Protein AF-A0A444R1B9-F1 (afdb_monomer_lite)

Structure (mmCIF, N/CA/C/O backbone):
data_AF-A0A444R1B9-F1
#
_entry.id   AF-A0A444R1B9-F1
#
loop_
_atom_site.group_PDB
_atom_site.id
_atom_site.type_symbol
_atom_site.label_atom_id
_atom_site.label_alt_id
_atom_site.label_comp_id
_atom_site.label_asym_id
_atom_site.label_entity_id
_atom_site.label_seq_id
_atom_site.pdbx_PDB_ins_code
_atom_site.Cartn_x
_atom_site.Cartn_y
_atom_site.Cartn_z
_atom_site.occupancy
_atom_site.B_iso_or_equiv
_atom_site.auth_seq_id
_atom_site.auth_comp_id
_atom_site.auth_asym_id
_atom_site.auth_atom_id
_atom_site.pdbx_PDB_model_num
ATOM 1 N N . THR A 1 1 ? 0.371 -9.281 -3.055 1.00 64.50 1 THR A N 1
ATOM 2 C CA . THR A 1 1 ? 1.557 -9.220 -3.939 1.00 64.50 1 THR A CA 1
ATOM 3 C C . THR A 1 1 ? 1.718 -7.800 -4.450 1.00 64.50 1 THR A C 1
ATOM 5 O O . THR A 1 1 ? 0.716 -7.163 -4.746 1.00 64.50 1 THR A O 1
ATOM 8 N N . THR A 1 2 ? 2.942 -7.266 -4.492 1.00 66.19 2 THR A N 1
ATOM 9 C CA . THR A 1 2 ? 3.213 -5.927 -5.050 1.00 66.19 2 THR A CA 1
ATOM 10 C C . THR A 1 2 ? 3.704 -6.100 -6.482 1.00 66.19 2 THR A C 1
ATOM 12 O O . THR A 1 2 ? 4.723 -6.752 -6.688 1.00 66.19 2 THR A O 1
ATOM 15 N N . ILE A 1 3 ? 2.979 -5.554 -7.459 1.00 75.62 3 ILE A N 1
ATOM 16 C CA . ILE A 1 3 ? 3.399 -5.546 -8.866 1.00 75.62 3 ILE A CA 1
ATOM 17 C C . ILE A 1 3 ? 4.279 -4.314 -9.083 1.00 75.62 3 ILE A C 1
ATOM 19 O O . ILE A 1 3 ? 3.886 -3.206 -8.718 1.00 75.62 3 ILE A O 1
ATOM 23 N N . LEU A 1 4 ? 5.472 -4.517 -9.644 1.00 74.62 4 LEU A N 1
ATOM 24 C CA . LEU A 1 4 ? 6.408 -3.448 -9.976 1.00 74.62 4 LEU A CA 1
ATOM 25 C C . LEU A 1 4 ? 6.393 -3.243 -11.489 1.00 74.62 4 LEU A C 1
ATOM 27 O O . LEU A 1 4 ? 6.797 -4.125 -12.241 1.00 74.62 4 LEU A O 1
ATOM 31 N N . GLU A 1 5 ? 5.904 -2.086 -11.923 1.00 81.19 5 GLU A N 1
ATOM 32 C CA . GLU A 1 5 ? 5.861 -1.716 -13.333 1.00 81.19 5 GLU A CA 1
ATOM 33 C C . GLU A 1 5 ? 6.862 -0.593 -13.602 1.00 81.19 5 GLU A C 1
ATOM 35 O O . GLU A 1 5 ? 6.741 0.498 -13.047 1.00 81.19 5 GLU A O 1
ATOM 40 N N . ILE A 1 6 ? 7.840 -0.858 -14.469 1.00 81.06 6 ILE A N 1
ATOM 41 C CA . ILE A 1 6 ? 8.817 0.137 -14.914 1.00 81.06 6 ILE A CA 1
ATOM 42 C C . ILE A 1 6 ? 8.359 0.642 -16.277 1.00 81.06 6 ILE A C 1
ATOM 44 O O . ILE A 1 6 ? 8.269 -0.130 -17.231 1.00 81.06 6 ILE A O 1
ATOM 48 N N . ARG A 1 7 ? 8.067 1.940 -16.369 1.00 76.12 7 ARG A N 1
ATOM 49 C CA . ARG A 1 7 ? 7.713 2.598 -17.631 1.00 76.12 7 ARG A CA 1
ATOM 50 C C . ARG A 1 7 ? 8.760 3.647 -17.992 1.00 76.12 7 ARG A C 1
ATOM 52 O O . ARG A 1 7 ? 9.149 4.406 -17.101 1.00 76.12 7 ARG A O 1
ATOM 59 N N . PRO A 1 8 ? 9.145 3.764 -19.276 1.00 75.31 8 PRO A N 1
ATOM 60 C CA . PRO A 1 8 ? 9.931 4.897 -19.738 1.00 75.31 8 PRO A CA 1
ATOM 61 C C . PRO A 1 8 ? 9.191 6.203 -19.451 1.00 75.31 8 PRO A C 1
ATOM 63 O O . PRO A 1 8 ? 8.064 6.397 -19.911 1.00 75.31 8 PRO A O 1
ATOM 66 N N . ARG A 1 9 ? 9.804 7.112 -18.687 1.00 72.75 9 ARG A N 1
ATOM 67 C CA . ARG A 1 9 ? 9.195 8.425 -18.385 1.00 72.75 9 ARG A CA 1
ATOM 68 C C . ARG A 1 9 ? 9.536 9.500 -19.409 1.00 72.75 9 ARG A C 1
ATOM 70 O O . ARG A 1 9 ? 8.960 10.585 -19.397 1.00 72.75 9 ARG A O 1
ATOM 77 N N . LYS A 1 10 ? 10.495 9.209 -20.280 1.00 73.12 10 LYS A N 1
ATOM 78 C CA . LYS A 1 10 ? 10.948 10.069 -21.370 1.00 73.12 10 LYS A CA 1
ATOM 79 C C . LYS A 1 10 ? 10.981 9.246 -22.648 1.00 73.12 10 LYS A C 1
ATOM 81 O O . LYS A 1 10 ? 11.097 8.021 -22.598 1.00 73.12 10 LYS A O 1
ATOM 86 N N . ARG A 1 11 ? 10.916 9.926 -23.796 1.00 73.38 11 ARG A N 1
ATOM 87 C CA . ARG A 1 11 ? 11.233 9.286 -25.078 1.00 73.38 11 ARG A CA 1
ATOM 88 C C . ARG A 1 11 ? 12.594 8.602 -24.951 1.00 73.38 11 ARG A C 1
ATOM 90 O O . ARG A 1 11 ? 13.502 9.163 -24.336 1.00 73.38 11 ARG A O 1
ATOM 97 N N . LEU A 1 12 ? 12.703 7.388 -25.484 1.00 71.25 12 LEU A N 1
ATOM 98 C CA . LEU A 1 12 ? 13.980 6.687 -25.547 1.00 71.25 12 LEU A CA 1
ATOM 99 C C . LEU A 1 12 ? 14.991 7.605 -26.233 1.00 71.25 12 LEU A C 1
ATOM 101 O O . LEU A 1 12 ? 14.686 8.180 -27.280 1.00 71.25 12 LEU A O 1
ATOM 105 N N . LYS A 1 13 ? 16.147 7.812 -25.598 1.00 64.31 13 LYS A N 1
ATOM 106 C CA . LYS A 1 13 ? 17.193 8.670 -26.154 1.00 64.31 13 LYS A CA 1
ATOM 107 C C . LYS A 1 13 ? 17.638 8.074 -27.495 1.00 64.31 13 LYS A C 1
ATOM 109 O O . LYS A 1 13 ? 18.247 7.006 -27.533 1.00 64.31 13 LYS A O 1
ATOM 114 N N . TYR A 1 14 ? 17.283 8.746 -28.587 1.00 61.34 14 TYR A N 1
ATOM 115 C CA . TYR A 1 14 ? 17.862 8.520 -29.909 1.00 61.34 14 TYR A CA 1
ATOM 116 C C . TYR A 1 14 ? 19.301 9.050 -29.895 1.00 61.34 14 TYR A C 1
ATOM 118 O O . TYR A 1 14 ? 19.547 10.095 -29.290 1.00 61.34 14 TYR A O 1
ATOM 126 N N . ALA A 1 15 ? 20.243 8.385 -30.568 1.00 52.28 15 ALA A N 1
ATOM 127 C CA . ALA A 1 15 ? 21.493 9.033 -30.968 1.00 52.28 15 ALA A CA 1
ATOM 128 C C . ALA A 1 15 ? 21.433 9.276 -32.480 1.00 52.28 15 ALA A C 1
ATOM 130 O O . ALA A 1 15 ? 21.922 8.517 -33.305 1.00 52.28 15 ALA A O 1
ATOM 131 N N . GLY A 1 16 ? 20.736 10.339 -32.857 1.00 47.94 16 GLY A N 1
ATOM 132 C CA . GLY A 1 16 ? 20.621 10.731 -34.252 1.00 47.94 16 GLY A CA 1
ATOM 133 C C . GLY A 1 16 ? 19.545 11.781 -34.416 1.00 47.94 16 GLY A C 1
ATOM 134 O O . GLY A 1 16 ? 18.367 11.494 -34.228 1.00 47.94 16 GLY A O 1
ATOM 135 N N . ASP A 1 17 ? 19.980 12.995 -34.725 1.00 50.47 17 ASP A N 1
ATOM 136 C CA . ASP A 1 17 ? 19.137 14.088 -35.186 1.00 50.47 17 ASP A CA 1
ATOM 137 C C . ASP A 1 17 ? 18.502 13.666 -36.521 1.00 50.47 17 ASP A C 1
ATOM 139 O O . ASP A 1 17 ? 19.180 13.572 -37.543 1.00 50.47 17 ASP A O 1
ATOM 143 N N . GLY A 1 18 ? 17.237 13.256 -36.500 1.00 46.03 18 GLY A N 1
ATOM 144 C CA . GLY A 1 18 ? 16.583 12.739 -37.693 1.00 46.03 18 GLY A CA 1
ATOM 145 C C . GLY A 1 18 ? 15.177 12.240 -37.411 1.00 46.03 18 GLY A C 1
ATOM 146 O O . GLY A 1 18 ? 14.974 11.309 -36.637 1.00 46.03 18 GLY A O 1
ATOM 147 N N . ASP A 1 19 ? 14.220 12.862 -38.085 1.00 50.56 19 ASP A N 1
ATOM 148 C CA . ASP A 1 19 ? 12.765 12.698 -38.020 1.00 50.56 19 ASP A CA 1
ATOM 149 C C . ASP A 1 19 ? 12.258 11.328 -38.531 1.00 50.56 19 ASP A C 1
ATOM 151 O O . ASP A 1 19 ? 11.226 11.224 -39.187 1.00 50.56 19 ASP A O 1
ATOM 155 N N . ASN A 1 20 ? 13.010 10.249 -38.288 1.00 46.31 20 ASN A N 1
ATOM 156 C CA . ASN A 1 20 ? 12.736 8.929 -38.837 1.00 46.31 20 ASN A CA 1
ATOM 157 C C . ASN A 1 20 ? 12.634 7.891 -37.714 1.00 46.31 20 ASN A C 1
ATOM 159 O O . ASN A 1 20 ? 13.597 7.582 -37.010 1.00 46.31 20 ASN A O 1
ATOM 163 N N . SER A 1 21 ? 11.448 7.309 -37.573 1.00 48.19 21 SER A N 1
ATOM 164 C CA . SER A 1 21 ? 11.033 6.325 -36.562 1.00 48.19 21 SER A CA 1
ATOM 165 C C . SER A 1 21 ? 11.780 4.974 -36.604 1.00 48.19 21 SER A C 1
ATOM 167 O O . SER A 1 21 ? 11.357 4.018 -35.956 1.00 48.19 21 SER A O 1
ATOM 169 N N . GLY A 1 22 ? 12.903 4.875 -37.326 1.00 47.09 22 GLY A N 1
ATOM 170 C CA . GLY A 1 22 ? 13.684 3.649 -37.532 1.00 47.09 22 GLY A CA 1
ATOM 171 C C . GLY A 1 22 ? 14.844 3.414 -36.551 1.00 47.09 22 GLY A C 1
ATOM 172 O O . GLY A 1 22 ? 15.358 2.300 -36.482 1.00 47.09 22 GLY A O 1
ATOM 173 N N . GLY A 1 23 ? 15.251 4.417 -35.763 1.00 50.00 23 GLY A N 1
ATOM 174 C CA . GLY A 1 23 ? 16.436 4.322 -34.886 1.00 50.00 23 GLY A CA 1
ATOM 175 C C . GLY A 1 23 ? 16.269 3.442 -33.638 1.00 50.00 23 GLY A C 1
ATOM 176 O O . GLY A 1 23 ? 17.245 3.096 -32.980 1.00 50.00 23 GLY A O 1
ATOM 177 N N . LEU A 1 24 ? 15.036 3.052 -33.306 1.00 52.50 24 LEU A N 1
ATOM 178 C CA . LEU A 1 24 ? 14.740 2.221 -32.132 1.00 52.50 24 LEU A CA 1
ATOM 179 C C . LEU A 1 24 ? 15.099 0.739 -32.350 1.00 52.50 24 LEU A C 1
ATOM 181 O O . LEU A 1 24 ? 15.262 -0.002 -31.386 1.00 52.50 24 LEU A O 1
ATOM 185 N N . LEU A 1 25 ? 15.229 0.321 -33.616 1.00 55.12 25 LEU A N 1
ATOM 186 C CA . LEU A 1 25 ? 15.562 -1.049 -34.026 1.00 55.12 25 LEU A CA 1
ATOM 187 C C . LEU A 1 25 ? 16.981 -1.176 -34.600 1.00 55.12 25 LEU A C 1
ATOM 189 O O . LEU A 1 25 ? 17.426 -2.283 -34.901 1.00 55.12 25 LEU A O 1
ATOM 193 N N . SER A 1 26 ? 17.717 -0.069 -34.743 1.00 57.56 26 SER A N 1
ATOM 194 C CA . SER A 1 26 ? 19.132 -0.124 -35.096 1.00 57.56 26 SER A CA 1
ATOM 195 C C . SER A 1 26 ? 19.940 -0.429 -33.837 1.00 57.56 26 SER A C 1
ATOM 197 O O . SER A 1 26 ? 20.271 0.470 -33.066 1.00 57.56 26 SER A O 1
ATOM 199 N N . PHE A 1 27 ? 20.246 -1.707 -33.616 1.00 58.06 27 PHE A N 1
ATOM 200 C CA . PHE A 1 27 ? 21.177 -2.169 -32.582 1.00 58.06 27 PHE A CA 1
ATOM 201 C C . PHE A 1 27 ? 22.616 -1.760 -32.932 1.00 58.06 27 PHE A C 1
ATOM 203 O O . PHE A 1 27 ? 23.468 -2.586 -33.247 1.00 58.06 27 PHE A O 1
ATOM 210 N N . THR A 1 28 ? 22.896 -0.463 -32.924 1.00 64.19 28 THR A N 1
ATOM 211 C CA . THR A 1 28 ? 24.250 0.074 -33.037 1.00 64.19 28 THR A CA 1
ATOM 212 C C . THR A 1 28 ? 24.820 0.257 -31.637 1.00 64.19 28 THR A C 1
ATOM 214 O O . THR A 1 28 ? 24.186 0.869 -30.778 1.00 64.19 28 THR A O 1
ATOM 217 N N . LEU A 1 29 ? 26.043 -0.234 -31.414 1.00 65.06 29 LEU A N 1
ATOM 218 C CA . LEU A 1 29 ? 26.753 -0.158 -30.126 1.00 65.06 29 LEU A CA 1
ATOM 219 C C . LEU A 1 29 ? 26.815 1.260 -29.527 1.00 65.06 29 LEU A C 1
ATOM 221 O O . LEU A 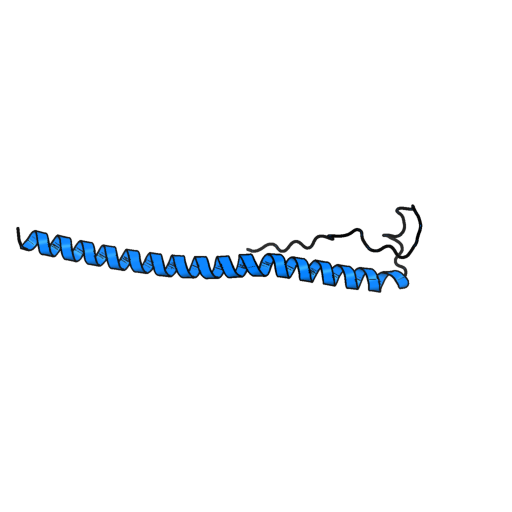1 29 ? 26.875 1.413 -28.315 1.00 65.06 29 LEU A O 1
ATOM 225 N N . ALA A 1 30 ? 26.758 2.305 -30.355 1.00 66.44 30 ALA A N 1
ATOM 226 C CA . ALA A 1 30 ? 26.745 3.694 -29.894 1.00 66.44 30 ALA A CA 1
ATOM 227 C C . ALA A 1 30 ? 25.524 4.049 -29.012 1.00 66.44 30 ALA A C 1
ATOM 229 O O . ALA A 1 30 ? 25.595 4.971 -28.204 1.00 66.44 30 ALA A O 1
ATOM 230 N N . HIS A 1 31 ? 24.409 3.322 -29.146 1.00 68.62 31 HIS A N 1
ATOM 231 C CA . HIS A 1 31 ? 23.139 3.620 -28.473 1.00 68.62 31 HIS A CA 1
ATOM 232 C C . HIS A 1 31 ? 22.911 2.813 -27.193 1.00 68.62 31 HIS A C 1
ATOM 234 O O . HIS A 1 31 ? 22.107 3.202 -26.341 1.00 68.62 31 HIS A O 1
ATOM 240 N N . THR A 1 32 ? 23.619 1.692 -27.036 1.00 74.31 32 THR A N 1
ATOM 241 C CA . THR A 1 32 ? 23.376 0.736 -25.949 1.00 74.31 32 THR A CA 1
ATOM 242 C C . THR A 1 32 ? 23.657 1.340 -24.578 1.00 74.31 32 THR A C 1
ATOM 244 O O . THR A 1 32 ? 22.940 1.050 -23.621 1.00 74.31 32 THR A O 1
ATOM 247 N N . ASP A 1 33 ? 24.645 2.228 -24.475 1.00 81.38 33 ASP A N 1
ATOM 248 C CA . ASP A 1 33 ? 24.990 2.890 -23.214 1.00 81.38 33 ASP A CA 1
ATOM 249 C C . ASP A 1 33 ? 23.936 3.907 -22.777 1.00 81.38 33 ASP A C 1
ATOM 251 O O . ASP A 1 33 ? 23.559 3.940 -21.604 1.00 81.38 33 ASP A O 1
ATOM 255 N N . ALA A 1 34 ? 23.393 4.680 -23.719 1.00 79.06 34 ALA A N 1
ATOM 256 C CA . ALA A 1 34 ? 22.335 5.644 -23.439 1.00 79.06 34 ALA A CA 1
ATOM 257 C C . ALA A 1 34 ? 21.044 4.950 -22.979 1.00 79.06 34 ALA A C 1
ATOM 259 O O . ALA A 1 34 ? 20.412 5.399 -22.021 1.00 79.06 34 ALA A O 1
ATOM 260 N N . TRP A 1 35 ? 20.671 3.835 -23.618 1.00 78.75 35 TRP A N 1
ATOM 261 C CA . TRP A 1 35 ? 19.493 3.050 -23.233 1.00 78.75 35 TRP A CA 1
ATOM 262 C C . TRP A 1 35 ? 19.679 2.336 -21.899 1.00 78.75 35 TRP A C 1
ATOM 264 O O . TRP A 1 35 ? 18.764 2.330 -21.079 1.00 78.75 35 TRP A O 1
ATOM 274 N N . ARG A 1 36 ? 20.873 1.792 -21.642 1.00 83.44 36 ARG A N 1
ATOM 275 C CA . ARG A 1 36 ? 21.227 1.191 -20.350 1.00 83.44 36 ARG A CA 1
ATOM 276 C C . ARG A 1 36 ? 21.125 2.210 -19.217 1.00 83.44 36 ARG A C 1
ATOM 278 O O . ARG A 1 36 ? 20.511 1.919 -18.192 1.00 83.44 36 ARG A O 1
ATOM 285 N N . GLN A 1 37 ? 21.666 3.410 -19.421 1.00 85.62 37 GLN A N 1
ATOM 286 C CA . GLN A 1 37 ? 21.576 4.495 -18.447 1.00 85.62 37 GLN A CA 1
ATOM 287 C C . GLN A 1 37 ? 20.125 4.938 -18.226 1.00 85.62 37 GLN A C 1
ATOM 289 O O . GLN A 1 37 ? 19.692 5.090 -17.086 1.00 85.62 37 GLN A O 1
ATOM 294 N N . GLN A 1 38 ? 19.352 5.093 -19.301 1.00 84.94 38 GLN A N 1
ATOM 295 C CA . GLN A 1 38 ? 17.941 5.457 -19.200 1.00 84.94 38 GLN A CA 1
ATOM 296 C C . GLN A 1 38 ? 17.124 4.393 -18.450 1.00 84.94 38 GLN A C 1
ATOM 298 O O . GLN A 1 38 ? 16.359 4.736 -17.553 1.00 84.94 38 GLN A O 1
ATOM 303 N N . GLY A 1 39 ? 17.323 3.109 -18.756 1.00 86.88 39 GLY A N 1
ATOM 304 C CA . GLY A 1 39 ? 16.657 2.012 -18.053 1.00 86.88 39 GLY A CA 1
ATOM 305 C C . GLY A 1 39 ? 16.998 1.977 -16.561 1.00 86.88 39 GLY A C 1
ATOM 306 O O . GLY A 1 39 ? 16.117 1.738 -15.731 1.00 86.88 39 GLY A O 1
ATOM 307 N N . TYR A 1 40 ? 18.249 2.277 -16.198 1.00 89.81 40 TYR A N 1
ATOM 308 C CA . TYR A 1 40 ? 18.654 2.419 -14.798 1.00 89.81 40 TYR A CA 1
ATOM 309 C C . TYR A 1 40 ? 17.918 3.577 -14.106 1.00 89.81 40 TYR A C 1
ATOM 311 O O . TYR A 1 40 ? 17.332 3.383 -13.040 1.00 89.81 40 TYR A O 1
ATOM 319 N N . GLU A 1 41 ? 17.883 4.758 -14.726 1.00 89.62 41 GLU A N 1
ATOM 320 C CA . GLU A 1 41 ? 17.176 5.933 -14.196 1.00 89.62 41 GLU A CA 1
ATOM 321 C C . GLU A 1 41 ? 15.674 5.667 -14.005 1.00 89.62 41 GLU A C 1
ATOM 323 O O . GLU A 1 41 ? 15.129 5.932 -12.929 1.00 89.62 41 GLU A O 1
ATOM 328 N N . ASP A 1 42 ? 15.012 5.083 -15.008 1.00 88.81 42 ASP A N 1
ATOM 329 C CA . ASP A 1 42 ? 13.588 4.737 -14.948 1.00 88.81 42 ASP A CA 1
ATOM 330 C C . ASP A 1 42 ? 13.304 3.717 -1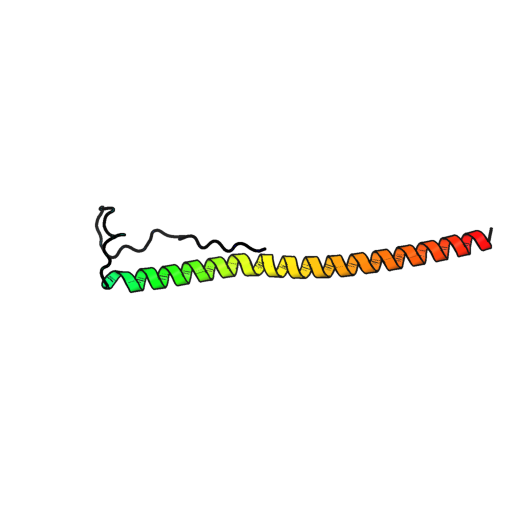3.824 1.00 88.81 42 ASP A C 1
ATOM 332 O O . ASP A 1 42 ? 12.312 3.837 -13.092 1.00 88.81 42 ASP A O 1
ATOM 336 N N . THR A 1 43 ? 14.208 2.752 -13.618 1.00 89.12 43 THR A N 1
ATOM 337 C CA . THR A 1 43 ? 14.11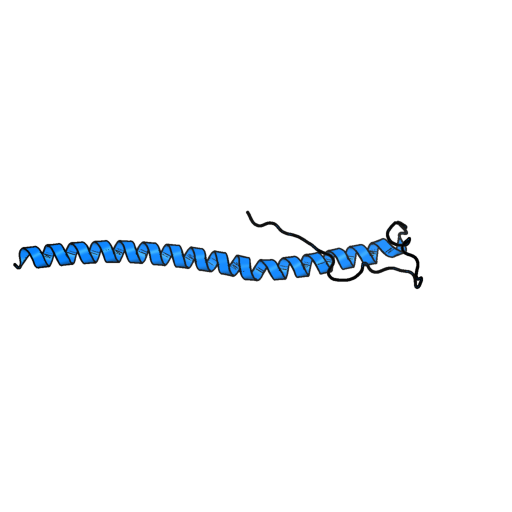2 1.763 -12.532 1.00 89.12 43 THR A CA 1
ATOM 338 C C . THR A 1 43 ? 14.239 2.422 -11.161 1.00 89.12 43 THR A C 1
ATOM 340 O O . THR A 1 43 ? 13.413 2.175 -10.279 1.00 89.12 43 THR A O 1
ATOM 343 N N . MET A 1 44 ? 15.233 3.294 -10.975 1.00 90.25 44 MET A N 1
ATOM 344 C CA . MET A 1 44 ? 15.462 3.982 -9.702 1.00 90.25 44 MET A CA 1
ATOM 345 C C . MET A 1 44 ? 14.277 4.871 -9.313 1.00 90.25 44 MET A C 1
ATOM 347 O O . MET A 1 44 ? 13.821 4.827 -8.169 1.00 90.25 44 MET A O 1
ATOM 351 N N . LEU A 1 45 ? 13.712 5.607 -10.273 1.00 87.75 45 LEU A N 1
ATOM 352 C CA . LEU A 1 45 ? 12.527 6.441 -10.049 1.00 87.75 45 LEU A CA 1
ATOM 353 C C . LEU A 1 45 ? 11.281 5.619 -9.699 1.00 87.75 45 LEU A C 1
ATOM 355 O O . LEU A 1 45 ? 10.456 6.036 -8.882 1.00 87.75 45 LEU A O 1
ATOM 359 N N . THR A 1 46 ? 11.123 4.453 -10.324 1.00 87.50 46 THR A N 1
ATOM 360 C CA . THR A 1 46 ? 10.023 3.528 -10.023 1.00 87.50 46 THR A CA 1
ATOM 361 C C . THR A 1 46 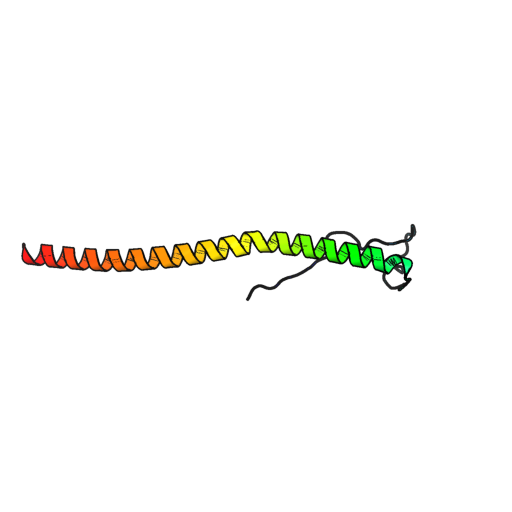? 10.172 2.950 -8.617 1.00 87.50 46 THR A C 1
ATOM 363 O O . THR A 1 46 ? 9.212 2.933 -7.844 1.00 87.50 46 THR A O 1
ATOM 366 N N . MET A 1 47 ? 11.390 2.551 -8.249 1.00 87.94 47 MET A N 1
ATOM 367 C CA . MET A 1 47 ? 11.700 2.038 -6.917 1.00 87.94 47 MET A CA 1
ATOM 368 C C . MET A 1 47 ? 11.431 3.085 -5.830 1.00 87.94 47 MET A C 1
ATOM 370 O O . MET A 1 47 ? 10.814 2.773 -4.810 1.00 87.94 47 MET A O 1
ATOM 374 N N . GLU A 1 48 ? 11.830 4.339 -6.051 1.00 86.00 48 GLU A N 1
ATOM 375 C CA . GLU A 1 48 ? 11.555 5.431 -5.113 1.00 86.00 48 GLU A CA 1
ATOM 376 C C . GLU A 1 48 ? 10.047 5.644 -4.915 1.00 86.00 48 GLU A C 1
ATOM 378 O O . GLU A 1 48 ? 9.575 5.772 -3.779 1.00 86.00 48 GLU A O 1
ATOM 383 N N . HIS A 1 49 ? 9.279 5.618 -6.009 1.00 84.88 49 HIS A N 1
ATOM 384 C CA . HIS A 1 49 ? 7.830 5.796 -5.966 1.00 84.88 49 HIS A CA 1
ATOM 385 C C . HIS A 1 49 ? 7.118 4.681 -5.188 1.00 84.88 49 HIS A C 1
ATOM 387 O O . HIS A 1 49 ? 6.121 4.945 -4.523 1.00 84.88 49 HIS A O 1
ATOM 393 N N . ILE A 1 50 ? 7.642 3.452 -5.217 1.00 86.56 50 ILE A N 1
ATOM 394 C CA . ILE A 1 50 ? 7.066 2.300 -4.503 1.00 86.56 50 ILE A CA 1
ATOM 395 C C . ILE A 1 50 ? 7.532 2.240 -3.044 1.00 86.56 50 ILE A C 1
ATOM 397 O O . ILE A 1 50 ? 6.782 1.807 -2.167 1.00 86.56 50 ILE A O 1
ATOM 401 N N . ARG A 1 51 ? 8.749 2.704 -2.744 1.00 87.44 51 ARG A N 1
ATOM 402 C CA . ARG A 1 51 ? 9.336 2.604 -1.402 1.00 87.44 51 ARG A CA 1
ATOM 403 C C . ARG A 1 51 ? 8.495 3.305 -0.335 1.00 87.44 51 ARG A C 1
ATOM 405 O O . ARG A 1 51 ? 8.227 2.716 0.711 1.00 87.44 51 ARG A O 1
ATOM 412 N N . LYS A 1 52 ? 8.076 4.549 -0.589 1.00 86.81 52 LYS A N 1
ATOM 413 C CA . LYS A 1 52 ? 7.273 5.348 0.357 1.00 86.81 52 LYS A CA 1
ATOM 414 C C . LYS A 1 52 ? 5.924 4.689 0.697 1.00 86.81 52 LYS A C 1
ATOM 416 O O . LYS A 1 52 ? 5.679 4.461 1.882 1.00 86.81 52 LYS A O 1
ATOM 421 N N . PRO A 1 53 ? 5.065 4.327 -0.278 1.00 89.75 53 PRO A N 1
ATOM 422 C CA . PRO A 1 53 ? 3.793 3.674 0.021 1.00 89.75 53 PRO A CA 1
ATOM 423 C C . PRO A 1 53 ? 3.974 2.277 0.623 1.00 89.75 53 PRO A C 1
ATOM 425 O O . PRO A 1 53 ? 3.169 1.879 1.462 1.00 89.75 53 PRO A O 1
ATOM 428 N N . LEU A 1 54 ? 5.030 1.537 0.260 1.00 90.00 54 LEU A N 1
ATOM 429 C CA . LEU A 1 54 ? 5.325 0.245 0.883 1.00 90.00 54 LEU A CA 1
ATOM 430 C C . LEU A 1 54 ? 5.630 0.399 2.379 1.00 90.00 54 LEU A C 1
ATOM 432 O O . LEU A 1 54 ? 5.047 -0.312 3.195 1.00 90.00 54 LEU A O 1
ATOM 436 N N . ALA A 1 55 ? 6.496 1.347 2.744 1.00 90.69 55 ALA A N 1
ATOM 437 C CA . ALA A 1 55 ? 6.810 1.634 4.141 1.00 90.69 55 ALA A CA 1
ATOM 438 C C . ALA A 1 55 ? 5.565 2.099 4.917 1.00 90.69 55 ALA A C 1
ATOM 440 O O . ALA A 1 55 ? 5.309 1.611 6.015 1.00 90.69 55 ALA A O 1
ATOM 441 N N . ALA A 1 56 ? 4.746 2.975 4.324 1.00 91.62 56 ALA A N 1
ATOM 442 C CA . ALA A 1 56 ? 3.498 3.432 4.934 1.00 91.62 56 ALA A CA 1
ATOM 443 C C . ALA A 1 56 ? 2.523 2.273 5.206 1.00 91.62 56 ALA A C 1
ATOM 445 O O . ALA A 1 56 ? 1.970 2.186 6.298 1.00 91.62 56 ALA A O 1
ATOM 446 N N . ARG A 1 57 ? 2.364 1.336 4.260 1.00 93.06 57 ARG A N 1
ATOM 447 C CA . ARG A 1 57 ? 1.528 0.134 4.445 1.00 93.06 57 ARG A CA 1
ATOM 448 C C . ARG A 1 57 ? 2.045 -0.773 5.560 1.00 93.06 57 ARG A C 1
ATOM 450 O O . ARG A 1 57 ? 1.249 -1.316 6.317 1.00 93.06 57 ARG A O 1
ATOM 457 N N . GLN A 1 58 ? 3.364 -0.927 5.684 1.00 93.31 58 GLN A N 1
ATOM 458 C CA . GLN A 1 58 ? 3.958 -1.703 6.776 1.00 93.31 58 GLN A CA 1
ATOM 459 C C . GLN A 1 58 ? 3.698 -1.060 8.140 1.00 93.31 58 GLN A C 1
ATOM 461 O O . GLN A 1 58 ? 3.375 -1.764 9.094 1.00 93.31 58 GLN A O 1
ATOM 466 N N . VAL A 1 59 ? 3.824 0.267 8.239 1.00 95.88 59 VAL A N 1
ATOM 467 C CA . VAL A 1 59 ? 3.512 1.003 9.471 1.00 95.88 59 VAL A CA 1
ATOM 468 C C . VAL A 1 59 ? 2.026 0.887 9.804 1.00 95.88 59 VAL A C 1
ATOM 470 O O . VAL A 1 59 ? 1.702 0.545 10.936 1.00 95.88 59 VAL A O 1
ATOM 473 N N . LEU A 1 60 ? 1.142 1.081 8.822 1.00 95.88 60 LEU A N 1
ATOM 474 C CA . LEU A 1 60 ? -0.305 0.949 9.002 1.00 95.88 60 LEU A CA 1
ATOM 475 C C . LEU A 1 60 ? -0.685 -0.437 9.529 1.00 95.88 60 LEU A C 1
ATOM 477 O O . LEU A 1 60 ? -1.358 -0.530 10.547 1.00 95.88 60 LEU A O 1
ATOM 481 N N . SER A 1 61 ? -0.176 -1.503 8.906 1.00 96.31 61 SER A N 1
ATOM 482 C CA . SER A 1 61 ? -0.447 -2.874 9.349 1.00 96.31 61 SER A CA 1
ATOM 483 C C . SER A 1 61 ? -0.000 -3.111 10.796 1.00 96.31 61 SER A C 1
ATOM 485 O O . SER A 1 61 ? -0.712 -3.741 11.575 1.00 96.31 61 SER A O 1
ATOM 487 N N . ARG A 1 62 ? 1.145 -2.551 11.210 1.00 95.94 62 ARG A N 1
ATOM 488 C CA . ARG A 1 62 ? 1.579 -2.615 12.615 1.00 95.94 62 ARG A CA 1
ATOM 489 C C . ARG A 1 62 ? 0.611 -1.867 13.532 1.00 95.94 62 ARG A C 1
ATOM 491 O O . ARG A 1 62 ? 0.212 -2.421 14.552 1.00 95.94 62 ARG A O 1
ATOM 498 N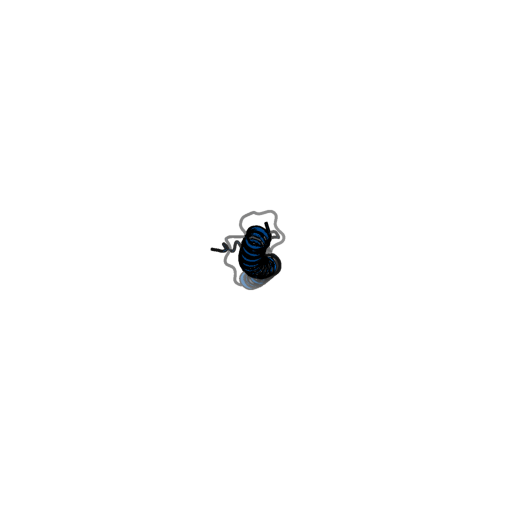 N . SER A 1 63 ? 0.209 -0.651 13.174 1.00 97.06 63 SER A N 1
ATOM 499 C CA . SER A 1 63 ? -0.757 0.132 13.953 1.00 97.06 63 SER A CA 1
ATOM 500 C C . SER A 1 63 ? -2.109 -0.573 14.084 1.00 97.06 63 SER A C 1
ATOM 502 O O . SER A 1 63 ? -2.657 -0.607 15.182 1.00 97.06 63 SER A O 1
ATOM 504 N N . GLU A 1 64 ? -2.605 -1.203 13.019 1.00 97.62 64 GLU A N 1
ATOM 505 C CA . GLU A 1 64 ? -3.832 -2.010 13.039 1.00 97.62 64 GLU A CA 1
ATOM 506 C C . GLU A 1 64 ? -3.722 -3.178 14.025 1.00 97.62 64 GLU A C 1
ATOM 508 O O . GLU A 1 64 ? -4.614 -3.373 14.846 1.00 97.62 64 GLU A O 1
ATOM 513 N N . THR A 1 65 ? -2.600 -3.910 14.028 1.00 97.06 65 THR A N 1
ATOM 514 C CA . THR A 1 65 ? -2.405 -5.010 14.994 1.00 97.06 65 THR A CA 1
ATOM 515 C C . THR A 1 65 ? -2.350 -4.537 16.446 1.00 97.06 65 THR A C 1
ATOM 517 O O . THR A 1 65 ? -2.793 -5.253 17.341 1.00 97.06 65 THR A O 1
ATOM 520 N N . VAL A 1 66 ? -1.808 -3.343 16.701 1.00 96.50 66 VAL A N 1
ATOM 521 C CA . VAL A 1 66 ? -1.771 -2.758 18.050 1.00 96.50 66 VAL A CA 1
ATOM 522 C C . VAL A 1 66 ? -3.168 -2.319 18.481 1.00 96.50 66 VAL A C 1
ATOM 524 O O . VAL A 1 66 ? -3.565 -2.593 19.612 1.00 96.50 66 VAL A O 1
ATOM 527 N N . LEU A 1 67 ? -3.924 -1.685 17.582 1.00 96.12 67 LEU A N 1
ATOM 528 C CA . LEU A 1 67 ? -5.299 -1.268 17.845 1.00 96.12 67 LEU A CA 1
ATOM 529 C C . LEU A 1 67 ? -6.194 -2.471 18.152 1.00 96.12 67 LEU A C 1
ATOM 531 O O . LEU A 1 67 ? -6.915 -2.442 19.143 1.00 96.12 67 LEU A O 1
ATOM 535 N N . GLN A 1 68 ? -6.092 -3.540 17.361 1.00 96.94 68 GLN A N 1
ATOM 536 C CA . GLN A 1 68 ? -6.861 -4.767 17.571 1.00 96.94 68 GLN A CA 1
ATOM 537 C C . GLN A 1 68 ? -6.630 -5.352 18.972 1.00 96.94 68 GLN A C 1
ATOM 539 O O . GLN A 1 68 ? -7.584 -5.627 19.692 1.00 96.94 68 GLN A O 1
ATOM 544 N N . LYS A 1 69 ? -5.368 -5.445 19.409 1.00 96.06 69 LYS A N 1
ATOM 545 C CA . LYS A 1 69 ? -5.031 -5.901 20.769 1.00 96.06 69 LYS A CA 1
ATOM 546 C C . LYS A 1 69 ? -5.593 -4.986 21.852 1.00 96.06 69 LYS A C 1
ATOM 548 O O . LYS A 1 69 ? -6.027 -5.458 22.895 1.00 96.06 69 LYS A O 1
ATOM 553 N N . SER A 1 70 ? -5.559 -3.674 21.626 1.00 95.06 70 SER A N 1
ATOM 554 C CA . SER A 1 70 ? -6.130 -2.719 22.576 1.00 95.06 70 SER A CA 1
ATOM 555 C C . SER A 1 70 ? -7.638 -2.903 22.714 1.00 95.06 70 SER A C 1
ATOM 557 O O . SER A 1 70 ? -8.143 -2.794 23.826 1.00 95.06 70 SER A O 1
ATOM 559 N N . LEU A 1 71 ? -8.341 -3.177 21.611 1.00 95.62 71 LEU A N 1
ATOM 560 C CA . LEU A 1 71 ? -9.783 -3.413 21.625 1.00 95.62 71 LEU A CA 1
ATOM 561 C C . LEU A 1 71 ? -10.134 -4.679 22.415 1.00 95.62 71 LEU A C 1
ATOM 563 O O . LEU A 1 71 ? -11.002 -4.627 23.282 1.00 95.62 71 LEU A O 1
ATOM 567 N N . GLU A 1 72 ? -9.399 -5.770 22.199 1.00 94.38 72 GLU A N 1
ATOM 568 C CA . GLU A 1 72 ? -9.569 -7.020 22.954 1.00 94.38 72 GLU A CA 1
ATOM 569 C C . GLU A 1 72 ? -9.407 -6.798 24.469 1.00 94.38 72 GLU A C 1
ATOM 571 O O . GLU A 1 72 ? -10.228 -7.259 25.260 1.00 94.38 72 GLU A O 1
ATOM 576 N N . ILE A 1 73 ? -8.402 -6.013 24.879 1.00 92.38 73 ILE A N 1
ATOM 577 C CA . ILE A 1 73 ? -8.193 -5.658 26.293 1.00 92.38 73 ILE A CA 1
ATOM 578 C C . ILE A 1 73 ? -9.367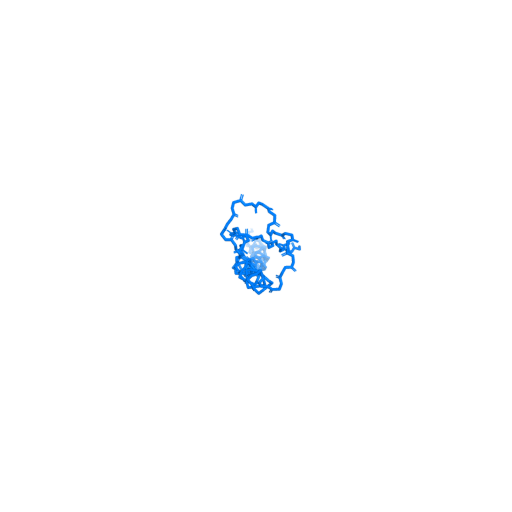 -4.830 26.837 1.00 92.38 73 ILE A C 1
ATOM 580 O O . ILE A 1 73 ? -9.813 -5.052 27.964 1.00 92.38 73 ILE A O 1
ATOM 584 N N . THR A 1 74 ? -9.875 -3.862 26.066 1.00 92.38 74 THR A N 1
ATOM 585 C CA . THR A 1 74 ? -11.008 -3.038 26.514 1.00 92.38 74 THR A CA 1
ATOM 586 C C . THR A 1 74 ? -12.296 -3.842 26.654 1.00 92.38 74 THR A C 1
ATOM 588 O O . THR A 1 74 ? -13.028 -3.629 27.616 1.00 92.38 74 THR A O 1
ATOM 591 N N . GLU A 1 75 ? -12.549 -4.807 25.766 1.00 93.19 75 GLU A N 1
ATOM 592 C CA . GLU A 1 75 ? -13.719 -5.685 25.871 1.00 93.19 75 GLU A CA 1
ATOM 593 C C . GLU A 1 75 ? -13.678 -6.534 27.148 1.00 93.19 75 GLU A C 1
ATOM 595 O O . GLU A 1 75 ? -14.690 -6.668 27.840 1.00 93.19 75 GLU A O 1
ATOM 600 N N . GLU A 1 76 ? -12.505 -7.059 27.513 1.00 91.81 76 GLU A N 1
ATOM 601 C CA . GLU A 1 76 ? -12.324 -7.806 28.760 1.00 91.81 76 GLU A CA 1
ATOM 602 C C . GLU A 1 76 ? -12.563 -6.923 29.997 1.00 91.81 76 GLU A C 1
ATOM 604 O O . GLU A 1 76 ? -13.281 -7.316 30.924 1.00 91.81 76 GLU A O 1
ATOM 609 N N . ALA A 1 77 ? -12.019 -5.702 29.995 1.00 91.56 77 ALA A N 1
ATOM 610 C CA . ALA A 1 77 ? -12.219 -4.740 31.075 1.00 91.56 77 ALA A CA 1
ATOM 611 C C . ALA A 1 77 ? -13.699 -4.345 31.231 1.00 91.56 77 ALA A C 1
ATOM 613 O O . ALA A 1 77 ? -14.219 -4.306 32.352 1.00 91.56 77 ALA A O 1
ATOM 614 N N . ASP A 1 78 ? -14.402 -4.120 30.120 1.00 93.50 78 ASP A N 1
ATOM 615 C CA . ASP A 1 78 ? -15.827 -3.787 30.114 1.00 93.50 78 ASP A CA 1
ATOM 616 C C . ASP A 1 78 ? -16.689 -4.943 30.640 1.00 93.50 78 ASP A C 1
ATOM 618 O O . ASP A 1 78 ? -17.644 -4.719 31.394 1.00 93.50 78 ASP A O 1
ATOM 622 N N . LEU A 1 79 ? -16.350 -6.192 30.302 1.00 93.69 79 LEU A N 1
ATOM 623 C CA . LEU A 1 79 ? -17.011 -7.378 30.854 1.00 93.69 79 LEU A CA 1
ATOM 624 C C . LEU A 1 79 ? -16.789 -7.499 32.365 1.00 93.69 79 LEU A C 1
ATOM 626 O O . LEU A 1 79 ? -17.745 -7.738 33.112 1.00 93.69 79 LEU A O 1
ATOM 630 N N . ALA A 1 80 ? -15.555 -7.303 32.832 1.00 93.12 80 ALA A N 1
ATOM 631 C CA . ALA A 1 80 ? -15.231 -7.327 34.256 1.00 93.12 80 ALA A CA 1
ATOM 632 C C . ALA A 1 80 ? -16.007 -6.249 35.028 1.00 93.12 80 ALA A C 1
ATOM 634 O O . ALA A 1 80 ? -16.586 -6.535 36.081 1.00 93.12 80 ALA A O 1
ATOM 635 N N . LEU A 1 81 ? -16.094 -5.035 34.475 1.00 92.25 81 LEU A N 1
ATOM 636 C CA . LEU A 1 81 ? -16.852 -3.933 35.059 1.00 92.25 81 LEU A CA 1
ATOM 637 C C . LEU A 1 81 ? -18.354 -4.237 35.109 1.00 92.25 81 LEU A C 1
ATOM 639 O O . LEU A 1 81 ? -18.974 -4.071 36.159 1.00 92.25 81 LEU A O 1
ATOM 643 N N . ARG A 1 82 ? -18.944 -4.746 34.020 1.00 94.44 82 ARG A N 1
ATOM 644 C CA . ARG A 1 82 ? -20.358 -5.166 33.999 1.00 94.44 82 ARG A CA 1
ATOM 645 C C . ARG A 1 82 ? -20.656 -6.225 35.055 1.00 94.44 82 ARG A C 1
ATOM 647 O O . ARG A 1 82 ? -21.644 -6.093 35.776 1.00 94.44 82 ARG A O 1
ATOM 654 N N . ASN A 1 83 ? -19.790 -7.227 35.191 1.00 94.19 83 ASN A N 1
ATOM 655 C CA . ASN A 1 83 ? -19.924 -8.259 36.218 1.00 94.19 83 ASN A CA 1
ATOM 656 C C . ASN A 1 83 ? -19.807 -7.681 37.635 1.00 94.19 83 ASN A C 1
ATOM 658 O O . ASN A 1 83 ? -20.596 -8.038 38.508 1.00 94.19 83 ASN A O 1
ATOM 662 N N . ALA A 1 84 ? -18.860 -6.772 37.878 1.00 94.19 84 ALA A N 1
ATOM 663 C CA . ALA A 1 84 ? -18.721 -6.106 39.171 1.00 94.19 84 ALA A CA 1
ATOM 664 C C . ALA A 1 84 ? -19.969 -5.278 39.522 1.00 94.19 84 ALA A C 1
ATOM 666 O O . ALA A 1 84 ? -20.484 -5.398 40.631 1.00 94.19 84 ALA A O 1
ATOM 667 N N . MET A 1 85 ? -20.510 -4.508 38.571 1.00 95.19 85 MET A N 1
ATOM 668 C CA . MET A 1 85 ? -21.744 -3.739 38.773 1.00 95.19 85 MET A CA 1
ATOM 669 C C . MET A 1 85 ? -22.956 -4.638 39.037 1.00 95.19 85 MET A C 1
ATOM 671 O O . MET A 1 85 ? -23.775 -4.314 39.893 1.00 95.19 85 MET A O 1
ATOM 675 N N . ALA A 1 86 ? -23.062 -5.776 38.345 1.00 93.94 86 ALA A N 1
ATOM 676 C CA . ALA A 1 86 ? -24.139 -6.739 38.566 1.00 93.94 86 ALA A CA 1
ATOM 677 C C . ALA A 1 86 ? -24.109 -7.359 39.972 1.00 93.94 86 ALA A C 1
ATOM 679 O O . ALA A 1 86 ? -25.154 -7.736 40.480 1.00 93.94 86 ALA A O 1
ATOM 680 N N . ARG A 1 87 ? -22.934 -7.449 40.611 1.00 92.25 87 ARG A N 1
ATOM 681 C CA . ARG A 1 87 ? -22.782 -7.962 41.987 1.00 92.25 87 ARG A CA 1
ATOM 682 C C . ARG A 1 87 ? -23.120 -6.934 43.067 1.00 92.25 87 ARG A C 1
ATOM 684 O O . ARG A 1 87 ? -23.311 -7.321 44.214 1.00 92.25 87 ARG A O 1
ATOM 691 N N . ILE A 1 88 ? -23.110 -5.647 42.723 1.00 91.31 88 ILE A N 1
ATOM 692 C CA . ILE A 1 88 ? -23.421 -4.541 43.644 1.00 91.31 88 ILE A CA 1
ATOM 693 C C . ILE A 1 88 ? -24.927 -4.222 43.639 1.00 91.31 88 ILE A C 1
ATOM 695 O O . ILE A 1 88 ? -25.422 -3.610 44.584 1.00 91.31 88 ILE A O 1
ATOM 699 N N . LYS A 1 89 ? -25.647 -4.624 42.588 1.00 66.94 89 LYS A N 1
ATOM 700 C CA . LYS A 1 89 ? -27.090 -4.424 42.431 1.00 66.94 89 LYS A CA 1
ATOM 701 C C . LYS A 1 89 ? -27.886 -5.564 43.061 1.00 66.94 89 LYS A C 1
ATOM 703 O O . LYS A 1 89 ? -28.967 -5.257 43.604 1.00 66.94 89 LYS A O 1
#

pLDDT: mean 80.73, std 15.59, range [46.03, 97.62]

Foldseek 3Di:
DDDQDQDQPDPQDFPDDDPDPPRVPPPDPVRPVSNVVSSVVSNVVSCVVVVVVVVVVVVVVVVVVVVVVVVVVVVVVVVVVVVVVVVVD

Radius of gyration: 28.76 Å; chains: 1; bounding box: 54×23×82 Å

Secondary structure (DSSP, 8-state):
--------SS----SS--S-TTTTS---HHHHHHHHHHHHHHHHHHHHHHHHHHHHHHHHHHHHHHHHHHHHHHHHHHHHHHHHHHHH-

Sequence (89 aa):
TTILEIRPRKRLKYAGDGDNSGGLLSFTLAHTDAWRQQGYEDTMLTMEHIRKPLAARQVLSRSETVLQKSLEITEEADLALRNAMARIK

Organism: Escherichia coli (NCBI:txid562)